Protein AF-A0A519TKI3-F1 (afdb_monomer_lite)

Foldseek 3Di:
DAQFQDDPDDFPLVVVCPVVVVQLVVLCVVCVPQQQDPPDCSNPDPCCRCVDPRNLVNRCVRLVCADPPPRDRCVVPDSDDDDDPDDPHDDD

Structure (mmCIF, N/CA/C/O backbone):
data_AF-A0A519TKI3-F1
#
_entry.id   AF-A0A519TKI3-F1
#
loop_
_atom_site.group_PDB
_atom_site.id
_atom_site.type_symbol
_atom_site.label_atom_id
_atom_site.label_alt_id
_atom_site.label_comp_id
_atom_site.label_asym_id
_atom_site.label_entity_id
_atom_site.label_seq_id
_atom_site.pdbx_PDB_ins_code
_atom_site.Cartn_x
_atom_site.Cartn_y
_atom_site.Cartn_z
_atom_site.occupancy
_atom_site.B_iso_or_equiv
_atom_site.auth_seq_id
_atom_site.auth_comp_id
_atom_site.auth_asym_id
_atom_site.auth_atom_id
_atom_site.pdbx_PDB_model_num
ATOM 1 N N . MET A 1 1 ? 5.226 -5.718 13.997 1.00 78.56 1 MET A N 1
ATOM 2 C CA . MET A 1 1 ? 4.527 -5.497 12.715 1.00 78.56 1 MET A CA 1
ATOM 3 C C . MET A 1 1 ? 3.156 -6.117 12.859 1.00 78.56 1 MET A C 1
ATOM 5 O O . MET A 1 1 ? 3.077 -7.322 13.087 1.00 78.56 1 MET A O 1
ATOM 9 N N . ILE A 1 2 ? 2.103 -5.307 12.744 1.00 89.06 2 ILE A N 1
ATOM 10 C CA . ILE A 1 2 ? 0.742 -5.774 13.013 1.00 89.06 2 ILE A CA 1
ATOM 11 C C . ILE A 1 2 ? 0.307 -6.842 12.006 1.00 89.06 2 ILE A C 1
ATOM 13 O O . ILE A 1 2 ? 0.671 -6.800 10.826 1.00 89.06 2 ILE A O 1
ATOM 17 N N . ARG A 1 3 ? -0.527 -7.782 12.456 1.00 90.31 3 ARG A N 1
ATOM 18 C CA . ARG A 1 3 ? -1.272 -8.649 11.544 1.00 90.31 3 ARG A CA 1
ATOM 19 C C . ARG A 1 3 ? -2.209 -7.786 10.697 1.00 90.31 3 ARG A C 1
ATOM 21 O O . ARG A 1 3 ? -3.057 -7.091 11.239 1.00 90.31 3 ARG A O 1
ATOM 28 N N . VAL A 1 4 ? -2.062 -7.861 9.378 1.00 91.69 4 VAL A N 1
ATOM 29 C CA . VAL A 1 4 ? -2.941 -7.165 8.430 1.00 91.69 4 VAL A CA 1
ATOM 30 C C . VAL A 1 4 ? -4.083 -8.097 8.036 1.00 91.69 4 VAL A C 1
ATOM 32 O O . VAL A 1 4 ? -3.840 -9.196 7.529 1.00 91.69 4 VAL A O 1
ATOM 35 N N . VAL A 1 5 ? -5.323 -7.662 8.248 1.00 94.50 5 VAL A N 1
ATOM 36 C CA . VAL A 1 5 ? -6.512 -8.337 7.715 1.00 94.50 5 VAL A CA 1
ATOM 37 C C . VAL A 1 5 ? -6.759 -7.786 6.323 1.00 94.50 5 VAL A C 1
ATOM 39 O O . VAL A 1 5 ? -7.322 -6.712 6.161 1.00 94.50 5 VAL A O 1
ATOM 42 N N . LYS A 1 6 ? -6.274 -8.510 5.314 1.00 89.69 6 LYS A N 1
ATOM 43 C CA . LYS A 1 6 ? -6.350 -8.061 3.924 1.00 89.69 6 LYS A CA 1
ATOM 44 C C . LYS A 1 6 ? -7.798 -8.026 3.448 1.00 89.69 6 LYS A C 1
ATOM 46 O O . LYS A 1 6 ? -8.492 -9.042 3.503 1.00 89.69 6 LYS A O 1
ATOM 51 N N . SER A 1 7 ? -8.197 -6.887 2.902 1.00 90.06 7 SER A N 1
ATOM 52 C CA . SER A 1 7 ? -9.448 -6.757 2.163 1.00 90.06 7 SER A CA 1
ATOM 53 C C . SER A 1 7 ? -9.520 -7.690 0.954 1.00 90.06 7 SER A C 1
ATOM 55 O O . SER A 1 7 ? -8.520 -7.933 0.276 1.00 90.06 7 SER A O 1
ATOM 57 N N . THR A 1 8 ? -10.722 -8.191 0.659 1.00 88.62 8 THR A N 1
ATOM 58 C CA . THR A 1 8 ? -10.995 -9.054 -0.505 1.00 88.62 8 THR A CA 1
ATOM 59 C C . THR A 1 8 ? -11.153 -8.270 -1.806 1.00 88.62 8 THR A C 1
ATOM 61 O O . THR A 1 8 ? -10.958 -8.834 -2.880 1.00 88.62 8 THR A O 1
ATOM 64 N N . ALA A 1 9 ? -11.471 -6.975 -1.722 1.00 86.94 9 ALA A N 1
ATOM 65 C CA . ALA A 1 9 ? -11.637 -6.088 -2.865 1.00 86.94 9 ALA A CA 1
ATOM 66 C C . ALA A 1 9 ? -10.711 -4.865 -2.754 1.00 86.94 9 ALA A C 1
ATOM 68 O O . ALA A 1 9 ? -10.552 -4.314 -1.661 1.00 86.94 9 ALA A O 1
ATOM 69 N N . PRO A 1 10 ? -10.100 -4.416 -3.866 1.00 83.81 10 PRO A N 1
ATOM 70 C CA . PRO A 1 10 ? -9.317 -3.193 -3.868 1.00 83.81 10 PRO A CA 1
ATOM 71 C C . PRO A 1 10 ? -10.229 -1.953 -3.796 1.00 83.81 10 PRO A C 1
ATOM 73 O O . PRO A 1 10 ? -11.302 -1.939 -4.405 1.00 83.81 10 PRO A O 1
ATOM 76 N N . PRO A 1 11 ? -9.782 -0.872 -3.134 1.00 88.38 11 PRO A N 1
ATOM 77 C CA . PRO A 1 11 ? -10.391 0.449 -3.241 1.00 88.38 11 PRO A CA 1
ATOM 78 C C . PRO A 1 11 ? -10.553 0.900 -4.698 1.00 88.38 11 PRO A C 1
ATOM 80 O O . PRO A 1 11 ? -9.709 0.611 -5.555 1.00 88.38 11 PRO A O 1
ATOM 83 N N . ALA A 1 12 ? -11.611 1.663 -4.973 1.00 84.88 12 ALA A N 1
ATOM 84 C CA . ALA A 1 12 ? -11.957 2.105 -6.323 1.00 84.88 12 ALA A CA 1
ATOM 85 C C . ALA A 1 12 ? -10.823 2.895 -7.003 1.00 84.88 12 ALA A C 1
ATOM 87 O O . ALA A 1 12 ? -10.615 2.758 -8.211 1.00 84.88 12 ALA A O 1
ATOM 88 N N . PHE A 1 13 ? -10.058 3.691 -6.248 1.00 84.12 13 PHE A N 1
ATOM 89 C CA . PHE A 1 13 ? -8.930 4.442 -6.799 1.00 84.12 13 PHE A CA 1
ATOM 90 C C . PHE A 1 13 ? -7.755 3.535 -7.190 1.00 84.12 13 PHE A C 1
ATOM 92 O O . PHE A 1 13 ? -7.105 3.783 -8.206 1.00 84.12 13 PHE A O 1
ATOM 99 N N . LEU A 1 14 ? -7.522 2.438 -6.455 1.00 81.50 14 LEU A N 1
ATOM 100 C CA . LEU A 1 14 ? -6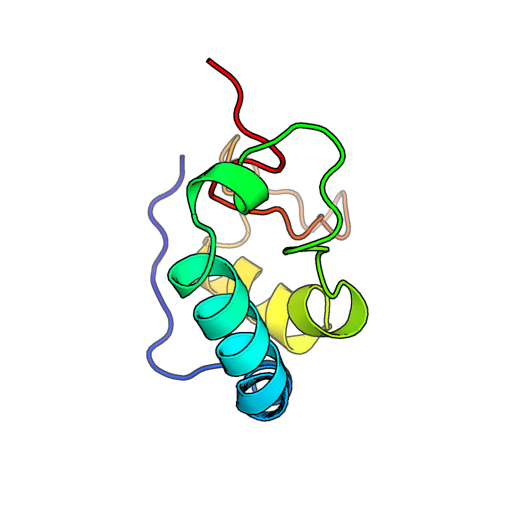.504 1.445 -6.822 1.00 81.50 14 LEU A CA 1
ATOM 101 C C . LEU A 1 14 ? -6.902 0.626 -8.046 1.00 81.50 14 LEU A C 1
ATOM 103 O O . LEU A 1 14 ? -6.030 0.274 -8.836 1.00 81.50 14 LEU A O 1
ATOM 107 N N . ALA A 1 15 ? -8.193 0.375 -8.265 1.00 79.31 15 ALA A N 1
ATOM 108 C CA . ALA A 1 15 ? -8.644 -0.297 -9.483 1.00 79.31 15 ALA A CA 1
ATOM 109 C C . ALA A 1 15 ? -8.241 0.484 -10.753 1.00 79.31 15 ALA A C 1
ATOM 111 O O . ALA A 1 15 ? -7.870 -0.109 -11.765 1.00 79.31 15 ALA A O 1
ATOM 112 N N . ARG A 1 16 ? -8.215 1.822 -10.679 1.00 74.50 16 ARG A N 1
ATOM 113 C CA . ARG A 1 16 ? -7.770 2.706 -11.774 1.00 74.50 16 ARG A CA 1
ATOM 114 C C . ARG A 1 16 ? -6.253 2.708 -11.979 1.00 74.50 16 ARG A C 1
ATOM 116 O O . ARG A 1 16 ? -5.777 3.156 -13.017 1.00 74.50 16 ARG A O 1
ATOM 123 N N . ALA A 1 17 ? -5.494 2.189 -11.017 1.00 80.12 17 ALA A N 1
ATOM 124 C CA . ALA A 1 17 ? -4.038 2.127 -11.060 1.00 80.12 17 ALA A CA 1
ATOM 125 C C . ALA A 1 17 ? -3.488 0.893 -11.787 1.00 80.12 17 ALA A C 1
ATOM 127 O O . ALA A 1 17 ? -2.272 0.729 -11.858 1.00 80.12 17 ALA A O 1
ATOM 128 N N . ALA A 1 18 ? -4.346 0.015 -12.317 1.00 81.12 18 ALA A N 1
ATOM 129 C CA . ALA A 1 18 ? -3.931 -1.258 -12.904 1.00 81.12 18 ALA A CA 1
ATOM 130 C C . ALA A 1 18 ? -2.870 -1.103 -14.008 1.00 81.12 18 ALA A C 1
ATOM 132 O O . ALA A 1 18 ? -1.883 -1.835 -14.005 1.00 81.12 18 ALA A O 1
ATOM 133 N N . VAL A 1 19 ? -3.031 -0.113 -14.894 1.00 83.06 19 VAL A N 1
ATOM 134 C CA . VAL A 1 19 ? -2.075 0.165 -15.980 1.00 83.06 19 VAL A CA 1
ATOM 135 C C . VAL A 1 19 ? -0.737 0.659 -15.428 1.00 83.06 19 VAL A C 1
ATOM 137 O O . VAL A 1 19 ? 0.319 0.187 -15.837 1.00 83.06 19 VAL A O 1
ATOM 140 N N . ALA A 1 20 ? -0.771 1.570 -14.451 1.00 81.44 20 ALA A N 1
ATOM 141 C CA . ALA A 1 20 ? 0.436 2.077 -13.805 1.00 81.44 20 ALA A CA 1
ATOM 142 C C . ALA A 1 20 ? 1.190 0.973 -13.047 1.00 81.44 20 ALA A C 1
ATOM 144 O O . ALA A 1 20 ? 2.415 0.910 -13.112 1.00 81.44 20 ALA A O 1
ATOM 145 N N . ARG A 1 21 ? 0.463 0.077 -12.369 1.00 83.25 21 ARG A N 1
ATOM 146 C CA . ARG A 1 21 ? 1.027 -1.114 -11.724 1.00 83.25 21 ARG A CA 1
ATOM 147 C C . ARG A 1 21 ? 1.715 -2.016 -12.747 1.00 83.25 21 ARG A C 1
ATOM 149 O O . ARG A 1 21 ? 2.864 -2.378 -12.539 1.00 83.25 21 ARG A O 1
ATOM 156 N N . GLN A 1 22 ? 1.042 -2.333 -13.851 1.00 84.88 22 GLN A N 1
ATOM 157 C CA . GLN A 1 22 ? 1.592 -3.205 -14.889 1.00 84.88 22 GLN A CA 1
ATOM 158 C C . GLN A 1 22 ? 2.871 -2.627 -15.511 1.00 84.88 22 GLN A C 1
ATOM 160 O O . GLN A 1 22 ? 3.825 -3.363 -15.733 1.00 84.88 22 GLN A O 1
ATOM 165 N N . ALA A 1 23 ? 2.928 -1.310 -15.732 1.00 84.56 23 ALA A N 1
ATOM 166 C CA . ALA A 1 23 ? 4.136 -0.650 -16.225 1.00 84.56 23 ALA A CA 1
ATOM 167 C C . ALA A 1 23 ? 5.314 -0.762 -15.237 1.00 84.56 23 ALA A C 1
ATOM 169 O O . ALA A 1 23 ? 6.450 -0.973 -15.654 1.00 84.56 23 ALA A O 1
ATOM 170 N N . LEU A 1 24 ? 5.050 -0.651 -13.930 1.00 83.62 24 LEU A N 1
ATOM 171 C CA . LEU A 1 24 ? 6.071 -0.829 -12.890 1.00 83.62 24 LEU A CA 1
ATOM 172 C C . LEU A 1 24 ? 6.550 -2.284 -12.797 1.00 83.62 24 LEU A C 1
ATOM 174 O O . LEU A 1 24 ? 7.743 -2.516 -12.630 1.00 83.62 24 LEU A O 1
ATOM 178 N N . GLU A 1 25 ? 5.638 -3.250 -12.927 1.00 86.25 25 GLU A N 1
ATOM 179 C CA . GLU A 1 25 ? 5.965 -4.682 -12.968 1.00 86.25 25 GLU A CA 1
ATOM 180 C C . GLU A 1 25 ? 6.852 -5.003 -14.174 1.00 86.25 25 GLU A C 1
ATOM 182 O O . GLU A 1 25 ? 7.928 -5.563 -14.007 1.00 86.25 25 GLU A O 1
ATOM 187 N N . GLN A 1 26 ? 6.483 -4.531 -15.368 1.00 88.56 26 GLN A N 1
ATOM 188 C CA . GLN A 1 26 ? 7.290 -4.697 -16.581 1.00 88.56 26 GLN A CA 1
ATOM 189 C C . GLN A 1 26 ? 8.675 -4.047 -16.464 1.00 88.56 26 GLN A C 1
ATOM 191 O O . GLN A 1 26 ? 9.665 -4.621 -16.914 1.00 88.56 26 GLN A O 1
ATOM 196 N N . ALA A 1 27 ? 8.760 -2.860 -15.854 1.00 85.88 27 ALA A N 1
ATOM 197 C CA . ALA A 1 27 ? 10.038 -2.198 -15.607 1.00 85.88 27 ALA A CA 1
ATOM 198 C C . ALA A 1 27 ? 10.923 -3.006 -14.644 1.00 85.88 27 ALA A C 1
ATOM 200 O O . ALA A 1 27 ? 12.130 -3.108 -14.866 1.00 85.88 27 ALA A O 1
ATOM 201 N N . TYR A 1 28 ? 10.331 -3.599 -13.601 1.00 85.69 28 TYR A N 1
ATOM 202 C CA . TYR A 1 28 ? 11.052 -4.470 -12.677 1.00 85.69 28 TYR A CA 1
ATOM 203 C C . TYR A 1 28 ? 11.517 -5.758 -13.353 1.00 85.69 28 TYR A C 1
ATOM 205 O O . TYR A 1 28 ? 12.687 -6.101 -13.233 1.00 85.69 28 TYR A O 1
ATOM 213 N N . ASP A 1 29 ? 10.638 -6.432 -14.093 1.00 88.19 29 ASP A N 1
ATOM 214 C CA . ASP A 1 29 ? 10.949 -7.695 -14.767 1.00 88.19 29 ASP A CA 1
ATOM 215 C C . ASP A 1 29 ? 12.034 -7.524 -15.844 1.00 88.19 29 ASP A C 1
ATOM 217 O O . ASP A 1 29 ? 12.831 -8.434 -16.071 1.00 88.19 29 ASP A O 1
ATOM 221 N N . GLY A 1 30 ? 12.100 -6.349 -16.482 1.00 90.62 30 GLY A N 1
ATOM 222 C CA . GLY A 1 30 ? 13.115 -6.022 -17.484 1.00 90.62 30 GLY A CA 1
ATOM 223 C C . GLY A 1 30 ? 14.505 -5.706 -16.918 1.00 90.62 30 GLY A C 1
ATOM 224 O O . GLY A 1 30 ? 15.502 -5.993 -17.578 1.00 90.62 30 GLY A O 1
ATOM 225 N N . ASP A 1 31 ? 14.598 -5.125 -15.715 1.00 88.81 31 ASP A N 1
ATOM 226 C CA . ASP A 1 31 ? 15.878 -4.835 -15.046 1.00 88.81 31 ASP A CA 1
ATOM 227 C C . ASP A 1 31 ? 15.752 -4.868 -13.504 1.00 88.81 31 ASP A C 1
ATOM 229 O O . ASP A 1 31 ? 15.757 -3.820 -12.834 1.00 88.81 31 ASP A O 1
ATOM 233 N N . PRO A 1 32 ? 15.675 -6.071 -12.896 1.00 86.12 32 PRO A N 1
ATOM 234 C CA . PRO A 1 32 ? 15.526 -6.203 -11.448 1.00 86.12 32 PRO A CA 1
ATOM 235 C C . PRO A 1 32 ? 16.708 -5.603 -10.680 1.00 86.12 32 PRO A C 1
ATOM 237 O O . PRO A 1 32 ? 16.531 -5.007 -9.614 1.00 86.12 32 PRO A O 1
ATOM 240 N N . THR A 1 33 ? 17.925 -5.750 -11.212 1.00 85.50 33 THR A N 1
ATOM 241 C CA . THR A 1 33 ? 19.154 -5.233 -10.598 1.00 85.50 33 THR A CA 1
ATOM 242 C C . THR A 1 33 ? 19.194 -3.710 -10.661 1.00 85.50 33 THR A C 1
ATOM 244 O O . THR A 1 33 ? 19.558 -3.054 -9.683 1.00 85.50 33 THR A O 1
ATOM 247 N N . GLY A 1 34 ? 18.764 -3.112 -11.771 1.00 84.19 34 GLY A N 1
ATOM 248 C CA . GLY A 1 34 ? 18.717 -1.666 -11.911 1.00 84.19 34 GLY A CA 1
ATOM 249 C C . GLY A 1 34 ? 17.660 -0.996 -11.047 1.00 84.19 34 GLY A C 1
ATOM 250 O O . GLY A 1 34 ? 17.905 0.108 -10.554 1.00 84.19 34 GLY A O 1
ATOM 251 N N . CYS A 1 35 ? 16.545 -1.679 -10.785 1.00 82.19 35 CYS A N 1
ATOM 252 C CA . CYS A 1 35 ? 15.518 -1.239 -9.839 1.00 82.19 35 CYS A CA 1
ATOM 253 C C . CYS A 1 35 ? 15.991 -1.235 -8.377 1.00 82.19 35 CYS A C 1
ATOM 255 O O . CYS A 1 35 ? 15.385 -0.580 -7.533 1.00 82.19 35 CYS A O 1
ATOM 257 N N . GLN A 1 36 ? 17.078 -1.942 -8.066 1.00 78.06 36 GLN A N 1
ATOM 258 C CA . GLN A 1 36 ? 17.657 -2.000 -6.723 1.00 78.06 36 GLN A CA 1
ATOM 259 C C . GLN A 1 36 ? 18.751 -0.949 -6.498 1.00 78.06 36 GLN A C 1
ATOM 261 O O . GLN A 1 36 ? 19.154 -0.724 -5.357 1.00 78.06 36 GLN A O 1
ATOM 266 N N . ARG A 1 37 ? 19.221 -0.270 -7.555 1.00 81.69 37 ARG A N 1
ATOM 267 C CA . ARG A 1 37 ? 20.270 0.750 -7.437 1.00 81.69 37 ARG A CA 1
ATOM 268 C C . ARG A 1 37 ? 19.777 1.961 -6.632 1.00 81.69 37 ARG A C 1
ATOM 270 O O . ARG A 1 37 ? 18.706 2.493 -6.931 1.00 81.69 37 ARG A O 1
ATOM 277 N N . PRO A 1 38 ? 20.560 2.461 -5.661 1.00 76.31 38 PRO A N 1
ATOM 278 C CA . PRO A 1 38 ? 20.243 3.706 -4.970 1.00 76.31 38 PRO A CA 1
ATOM 279 C C . PRO A 1 38 ? 20.028 4.862 -5.957 1.00 76.31 38 PRO A C 1
ATOM 281 O O . PRO A 1 38 ? 20.777 5.014 -6.918 1.00 76.31 38 PRO A O 1
ATOM 284 N N . GLY A 1 39 ? 18.993 5.673 -5.725 1.00 75.38 39 GLY A N 1
ATOM 285 C CA . GLY A 1 39 ? 18.672 6.830 -6.570 1.00 75.38 39 GLY A CA 1
ATOM 286 C C . GLY A 1 39 ? 17.970 6.505 -7.894 1.00 75.38 39 GLY A C 1
ATOM 287 O O . GLY A 1 39 ? 17.689 7.423 -8.663 1.00 75.38 39 GLY A O 1
ATOM 288 N N . THR A 1 40 ? 17.648 5.237 -8.171 1.00 79.38 40 THR A N 1
ATOM 289 C CA . THR A 1 40 ? 16.882 4.871 -9.368 1.00 79.38 40 THR A CA 1
ATOM 290 C C . THR A 1 40 ? 15.460 5.437 -9.328 1.00 79.38 40 THR A C 1
ATOM 292 O O . THR A 1 40 ? 14.744 5.319 -8.333 1.00 79.38 40 THR A O 1
ATOM 295 N N . ALA A 1 41 ? 15.029 6.045 -10.433 1.00 77.44 41 ALA A N 1
ATOM 296 C CA . ALA A 1 41 ? 13.658 6.526 -10.601 1.00 77.44 41 ALA A CA 1
ATOM 297 C C . ALA A 1 41 ? 12.708 5.446 -11.154 1.00 77.44 41 ALA A C 1
ATOM 299 O O . ALA A 1 41 ? 11.511 5.711 -11.273 1.00 77.44 41 ALA A O 1
ATOM 300 N N . ALA A 1 42 ? 13.223 4.250 -11.478 1.00 76.38 42 ALA A N 1
ATOM 301 C CA . ALA A 1 42 ? 12.491 3.193 -12.183 1.00 76.38 42 ALA A CA 1
ATOM 302 C C . ALA A 1 42 ? 11.175 2.801 -11.492 1.00 76.38 42 ALA A C 1
ATOM 304 O O . ALA A 1 42 ? 10.171 2.577 -12.160 1.00 76.38 42 ALA A O 1
ATOM 305 N N . LEU A 1 43 ? 11.159 2.795 -10.154 1.00 79.19 43 LEU A N 1
ATOM 306 C CA . LEU A 1 43 ? 9.993 2.430 -9.345 1.00 79.19 43 LEU A CA 1
ATOM 307 C C . LEU A 1 43 ? 9.479 3.592 -8.485 1.00 79.19 43 LEU A C 1
ATOM 309 O O . LEU A 1 43 ? 9.050 3.396 -7.346 1.00 79.19 43 LEU A O 1
ATOM 313 N N . LYS A 1 44 ? 9.549 4.830 -8.998 1.00 78.62 44 LYS A N 1
ATOM 314 C CA . LYS A 1 44 ? 9.139 6.011 -8.227 1.00 78.62 44 LYS A CA 1
ATOM 315 C C . LYS A 1 44 ? 7.682 5.875 -7.736 1.00 78.62 44 LYS A C 1
ATOM 317 O O . LYS A 1 44 ? 6.777 5.685 -8.552 1.00 78.62 44 LYS A O 1
ATOM 322 N N . PRO A 1 45 ? 7.422 6.062 -6.427 1.00 72.31 45 PRO A N 1
ATOM 323 C CA . PRO A 1 45 ? 6.079 5.970 -5.874 1.00 72.31 45 PRO A CA 1
ATOM 324 C C . PRO A 1 45 ? 5.097 6.971 -6.476 1.00 72.31 45 PRO A C 1
ATOM 326 O O . PRO A 1 45 ? 5.319 8.185 -6.437 1.00 72.31 45 PRO A O 1
ATOM 329 N N . GLN A 1 46 ? 3.946 6.478 -6.922 1.00 79.75 46 GLN A N 1
ATOM 330 C CA . GLN A 1 46 ? 2.837 7.319 -7.369 1.00 79.75 46 GLN A CA 1
ATOM 331 C C . GLN A 1 46 ? 1.964 7.716 -6.173 1.00 79.75 46 GLN A C 1
ATOM 333 O O . GLN A 1 46 ? 0.938 7.100 -5.884 1.00 79.75 46 GLN A O 1
ATOM 338 N N . ARG A 1 47 ? 2.408 8.736 -5.423 1.00 81.25 47 ARG A N 1
ATOM 339 C CA . ARG A 1 47 ? 1.733 9.198 -4.192 1.00 81.25 47 ARG A CA 1
ATOM 340 C C . ARG A 1 47 ? 0.261 9.556 -4.410 1.00 81.25 47 ARG A C 1
ATOM 342 O O . ARG A 1 47 ? -0.561 9.244 -3.561 1.00 81.25 47 ARG A O 1
ATOM 349 N N . ASN A 1 48 ? -0.073 10.170 -5.539 1.00 83.19 48 ASN A N 1
ATOM 350 C CA . ASN A 1 48 ? -1.447 10.525 -5.903 1.00 83.19 48 ASN A CA 1
ATOM 351 C C . ASN A 1 48 ? -2.380 9.311 -6.048 1.00 83.19 48 ASN A C 1
ATOM 353 O O . ASN A 1 48 ? -3.587 9.467 -5.908 1.00 83.19 48 ASN A O 1
ATOM 357 N N . ILE A 1 49 ? -1.828 8.124 -6.306 1.00 83.44 49 ILE A N 1
ATOM 358 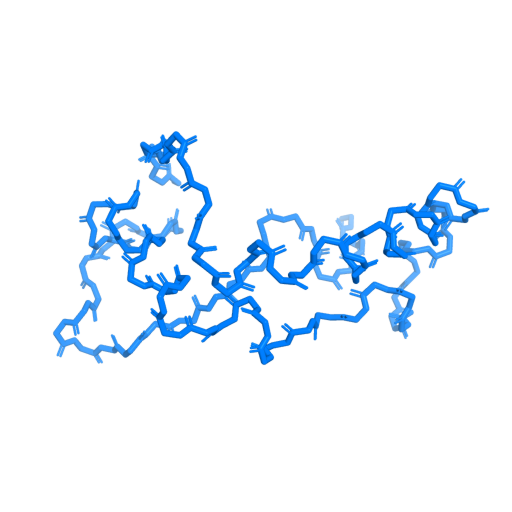C CA . ILE A 1 49 ? -2.573 6.868 -6.371 1.00 83.44 49 ILE A CA 1
ATOM 359 C C . ILE A 1 49 ? -2.598 6.184 -5.007 1.00 83.44 49 ILE A C 1
ATOM 361 O O . ILE A 1 49 ? -3.662 5.956 -4.439 1.00 83.44 49 ILE A O 1
ATOM 365 N N . TYR A 1 50 ? -1.425 5.868 -4.461 1.00 83.75 50 TYR A N 1
ATOM 366 C CA . TYR A 1 50 ? -1.331 5.009 -3.279 1.00 83.75 50 TYR A CA 1
ATOM 367 C C . TYR A 1 50 ? -1.656 5.730 -1.966 1.00 83.75 50 TYR A C 1
ATOM 369 O O . TYR A 1 50 ? -1.987 5.077 -0.982 1.00 83.75 50 TYR A O 1
ATOM 377 N N . ALA A 1 51 ? -1.597 7.065 -1.934 1.00 87.12 51 ALA A N 1
ATOM 378 C CA . ALA A 1 51 ? -1.998 7.868 -0.779 1.00 87.12 51 ALA A CA 1
ATOM 379 C C . ALA A 1 51 ? -3.391 8.506 -0.944 1.00 87.12 51 ALA A C 1
ATOM 381 O O . ALA A 1 51 ? -3.729 9.419 -0.185 1.00 87.12 51 ALA A O 1
ATOM 382 N N . ALA A 1 52 ? -4.191 8.041 -1.913 1.00 90.31 52 ALA A N 1
ATOM 383 C CA . ALA A 1 52 ? -5.575 8.471 -2.072 1.00 90.31 52 ALA A CA 1
ATOM 384 C C . ALA A 1 52 ? -6.412 8.146 -0.820 1.00 90.31 52 ALA A C 1
ATOM 386 O O . ALA A 1 52 ? -6.091 7.254 -0.029 1.00 90.31 52 ALA A O 1
ATOM 387 N N . ARG A 1 53 ? -7.480 8.920 -0.611 1.00 91.19 53 ARG A N 1
ATOM 388 C CA . ARG A 1 53 ? -8.269 8.885 0.629 1.00 91.19 53 ARG A CA 1
ATOM 389 C C . ARG A 1 53 ? -8.880 7.509 0.905 1.00 91.19 53 ARG A C 1
ATOM 391 O O . ARG A 1 53 ? -8.783 7.035 2.031 1.00 91.19 53 ARG A O 1
ATOM 398 N N . ASP A 1 54 ? -9.489 6.889 -0.100 1.00 91.50 54 ASP A N 1
ATOM 399 C CA . ASP A 1 54 ? -10.115 5.566 0.007 1.00 91.50 54 ASP A CA 1
ATOM 400 C C . ASP A 1 54 ? -9.078 4.470 0.287 1.00 91.50 54 ASP A C 1
ATOM 402 O O . ASP A 1 54 ? -9.304 3.590 1.114 1.00 91.50 54 ASP A O 1
ATOM 406 N N . VAL A 1 55 ? -7.892 4.582 -0.314 1.00 91.62 55 VAL A N 1
ATOM 407 C CA . VAL A 1 55 ? -6.755 3.693 -0.043 1.00 91.62 55 VAL A CA 1
ATOM 408 C C . VAL A 1 55 ? -6.297 3.806 1.403 1.00 91.62 55 VAL A C 1
ATOM 410 O O . VAL A 1 55 ? -6.148 2.791 2.080 1.00 91.62 55 VAL A O 1
ATOM 413 N N . LYS A 1 56 ? -6.119 5.031 1.910 1.00 91.94 56 LYS A N 1
ATOM 414 C CA . LYS A 1 56 ? -5.744 5.264 3.312 1.00 91.94 56 LYS A CA 1
ATOM 415 C C . LYS A 1 56 ? -6.778 4.695 4.277 1.00 91.94 56 LYS A C 1
ATOM 417 O O . LYS A 1 56 ? -6.402 4.045 5.247 1.00 91.94 56 LYS A O 1
ATOM 422 N N . GLN A 1 57 ? -8.060 4.922 4.008 1.00 92.00 57 GLN A N 1
ATOM 423 C CA . GLN A 1 57 ? -9.148 4.407 4.837 1.00 92.00 57 GLN A CA 1
ATOM 424 C C . GLN A 1 57 ? -9.151 2.877 4.869 1.00 92.00 57 GLN A C 1
ATOM 426 O O . GLN A 1 57 ? -9.263 2.294 5.947 1.00 92.00 57 GLN A O 1
ATOM 431 N N . GLN A 1 58 ? -8.954 2.229 3.717 1.00 93.50 58 GLN A N 1
ATOM 432 C CA . GLN A 1 58 ? -8.887 0.773 3.665 1.00 93.50 58 GLN A CA 1
ATOM 433 C C . GLN A 1 58 ? -7.657 0.231 4.394 1.00 93.50 58 GLN A C 1
ATOM 435 O O . GLN A 1 58 ? -7.776 -0.707 5.171 1.00 93.50 58 GLN A O 1
ATOM 440 N N . LEU A 1 59 ? -6.486 0.853 4.221 1.00 92.69 59 LEU A N 1
ATOM 441 C CA . LEU A 1 59 ? -5.277 0.464 4.952 1.00 92.69 59 LEU A CA 1
ATOM 442 C C . LEU A 1 59 ? -5.454 0.607 6.466 1.00 92.69 59 LEU A C 1
ATOM 444 O O . LEU A 1 59 ? -5.043 -0.277 7.208 1.00 92.69 59 LEU A O 1
ATOM 448 N N . GLN A 1 60 ? -6.091 1.684 6.931 1.00 93.00 60 GLN A N 1
ATOM 449 C CA . GLN A 1 60 ? -6.409 1.854 8.348 1.00 93.00 60 GLN A CA 1
ATOM 450 C C . GLN A 1 60 ? -7.340 0.743 8.845 1.00 93.00 60 GLN A C 1
ATOM 452 O O . GLN A 1 60 ? -7.105 0.195 9.919 1.00 93.00 60 GLN A O 1
ATOM 457 N N . ALA A 1 61 ? -8.371 0.379 8.078 1.00 93.19 61 ALA A N 1
ATOM 458 C CA . ALA A 1 61 ? -9.272 -0.716 8.433 1.00 93.19 61 ALA A CA 1
ATOM 459 C C . ALA A 1 61 ? -8.537 -2.068 8.492 1.00 93.19 61 ALA A C 1
ATOM 461 O O . ALA A 1 61 ? -8.599 -2.752 9.515 1.00 93.19 61 ALA A O 1
ATOM 462 N N . ASP A 1 62 ? -7.764 -2.395 7.454 1.00 93.94 62 ASP A N 1
ATOM 463 C CA . ASP A 1 62 ? -6.971 -3.625 7.344 1.00 93.94 62 ASP A CA 1
ATOM 464 C C . ASP A 1 62 ? -5.897 -3.731 8.449 1.00 93.94 62 ASP A C 1
ATOM 466 O O . ASP A 1 62 ? -5.468 -4.830 8.804 1.00 93.94 62 ASP A O 1
ATOM 470 N N . GLN A 1 63 ? -5.463 -2.593 9.007 1.00 94.25 63 GLN A N 1
ATOM 471 C CA . GLN A 1 63 ? -4.467 -2.476 10.081 1.00 94.25 63 GLN A CA 1
ATOM 472 C C . GLN A 1 63 ? -5.087 -2.166 11.453 1.00 94.25 63 GLN A C 1
ATOM 474 O O . GLN A 1 63 ? -4.388 -1.714 12.358 1.00 94.25 63 GLN A O 1
ATOM 479 N N . HIS A 1 64 ? -6.391 -2.383 11.644 1.00 94.31 64 HIS A N 1
ATOM 480 C CA . HIS A 1 64 ? -7.059 -2.188 12.939 1.00 94.31 64 HIS A CA 1
ATOM 481 C C . HIS A 1 64 ? -6.901 -0.771 13.529 1.00 94.31 64 HIS A C 1
ATOM 4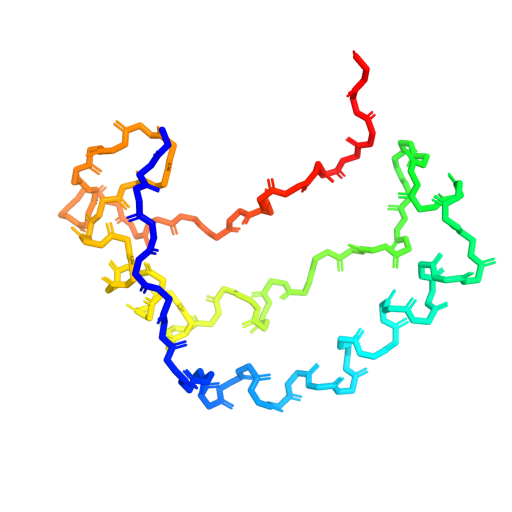83 O O . HIS A 1 64 ? -6.834 -0.607 14.746 1.00 94.31 64 HIS A O 1
ATOM 489 N N . GLN A 1 65 ? -6.822 0.254 12.675 1.00 93.44 65 GLN A N 1
ATOM 490 C CA . GLN A 1 65 ? -6.591 1.662 13.034 1.00 93.44 65 GLN A CA 1
ATOM 491 C C . GLN A 1 65 ? -5.238 1.921 13.727 1.00 93.44 65 GLN A C 1
ATOM 493 O O . GLN A 1 65 ? -5.045 2.945 14.391 1.00 93.44 65 GLN A O 1
ATOM 498 N N . LYS A 1 66 ? -4.287 0.995 13.575 1.00 93.38 66 LYS A N 1
ATOM 499 C CA . LYS A 1 66 ? -2.954 1.044 14.178 1.00 93.38 66 LYS A CA 1
ATOM 500 C C . LYS A 1 66 ? -1.877 1.204 13.119 1.00 93.38 66 LYS A C 1
ATOM 502 O O . LYS A 1 66 ? -2.048 0.828 11.965 1.00 93.38 66 LYS A O 1
ATOM 507 N N . CYS A 1 67 ? -0.738 1.750 13.527 1.00 91.69 67 CYS A N 1
ATOM 508 C CA . CYS A 1 67 ? 0.434 1.830 12.668 1.00 91.69 67 CYS A CA 1
ATOM 509 C C . CYS A 1 67 ? 0.961 0.420 12.357 1.00 91.69 67 CYS A C 1
ATOM 511 O O . CYS A 1 67 ? 1.191 -0.369 13.273 1.00 91.69 67 CYS A O 1
ATOM 513 N N . ALA A 1 68 ? 1.233 0.117 11.084 1.00 90.75 68 ALA A N 1
ATOM 514 C CA . ALA A 1 68 ? 1.777 -1.182 10.680 1.00 90.75 68 ALA A CA 1
ATOM 515 C C . ALA A 1 68 ? 3.140 -1.522 11.319 1.00 90.75 68 ALA A C 1
ATOM 517 O O . ALA A 1 68 ? 3.476 -2.701 11.464 1.00 90.75 68 ALA A O 1
ATOM 518 N N . TYR A 1 69 ? 3.91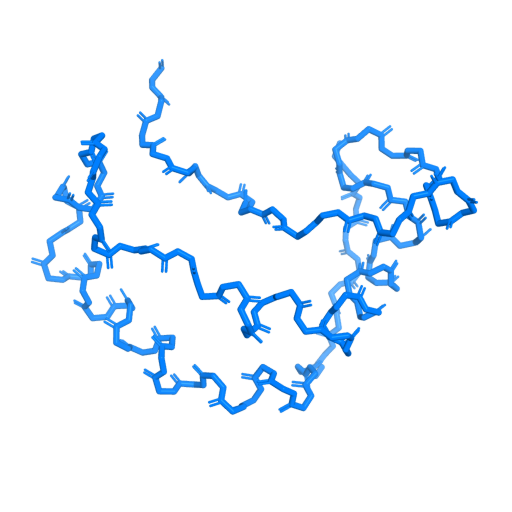4 -0.499 11.702 1.00 87.94 69 TYR A N 1
ATOM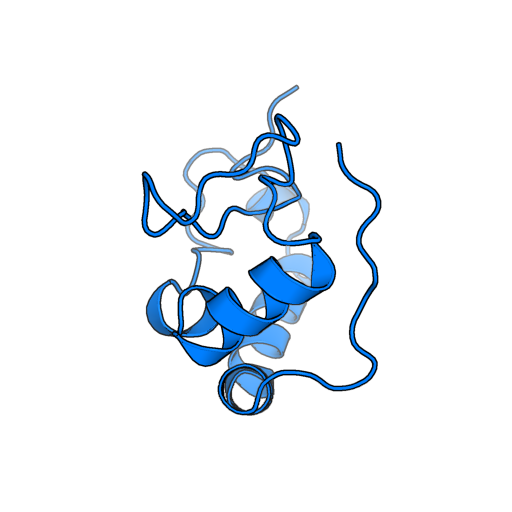 519 C CA . TYR A 1 69 ? 5.247 -0.649 12.286 1.00 87.94 69 TYR A CA 1
ATOM 520 C C . TYR A 1 69 ? 5.208 -0.755 13.811 1.00 87.94 69 TYR A C 1
ATOM 522 O O . TYR A 1 69 ? 5.602 -1.786 14.351 1.00 87.94 69 TYR A O 1
ATOM 530 N N . CYS A 1 70 ? 4.736 0.298 14.488 1.00 90.75 70 CYS A N 1
ATOM 531 C CA . CYS A 1 70 ? 4.773 0.405 15.950 1.00 90.75 70 CYS A CA 1
ATOM 532 C C . CYS A 1 70 ? 3.492 -0.059 16.653 1.00 90.75 70 CYS A C 1
ATOM 534 O O . CYS A 1 70 ? 3.466 -0.112 17.875 1.00 90.75 70 CYS A O 1
ATOM 536 N N . GLU A 1 71 ? 2.434 -0.382 15.904 1.00 92.75 71 GLU A N 1
ATOM 537 C CA . GLU A 1 71 ? 1.177 -0.946 16.423 1.00 92.75 71 GLU A CA 1
ATOM 538 C C . GLU A 1 71 ? 0.376 -0.020 17.361 1.00 92.75 71 GLU A C 1
ATOM 540 O O . GLU A 1 71 ? -0.639 -0.424 17.934 1.00 92.75 71 GLU A O 1
ATOM 545 N N . THR A 1 72 ? 0.773 1.251 17.455 1.00 92.25 72 THR A N 1
ATOM 546 C CA . THR A 1 72 ? 0.064 2.303 18.194 1.00 92.25 72 THR A CA 1
ATOM 547 C C . THR A 1 72 ? -1.094 2.878 17.378 1.00 92.25 72 THR A C 1
ATOM 549 O O . THR A 1 72 ? -0.998 3.031 16.156 1.00 92.25 72 THR A O 1
ATOM 552 N N . TYR A 1 73 ? -2.181 3.250 18.059 1.00 92.88 73 TYR A N 1
ATOM 553 C CA . TYR A 1 73 ? -3.262 4.043 17.473 1.00 92.88 73 TYR A CA 1
ATOM 554 C C . TYR A 1 73 ? -2.775 5.462 17.169 1.00 92.88 73 TYR A C 1
ATOM 556 O O . TYR A 1 73 ? -2.301 6.164 18.059 1.00 92.88 73 TYR A O 1
ATOM 564 N N . PHE A 1 74 ? -2.901 5.887 15.914 1.00 89.31 74 PHE A N 1
ATOM 565 C CA . PHE A 1 74 ? -2.388 7.184 15.452 1.00 89.31 74 PHE A CA 1
ATOM 566 C C . PHE A 1 74 ? -3.469 8.095 14.866 1.00 89.31 74 PHE A C 1
ATOM 568 O O . PHE A 1 74 ? -3.229 9.282 14.704 1.00 89.31 74 PHE A O 1
ATOM 575 N N . VAL A 1 75 ? -4.660 7.570 14.564 1.00 82.12 75 VAL A N 1
ATOM 576 C CA . VAL A 1 75 ? -5.729 8.318 13.877 1.00 82.12 75 VAL A CA 1
ATOM 577 C C . VAL A 1 75 ? -6.138 9.615 14.601 1.00 82.12 75 VAL A C 1
ATOM 579 O O . VAL A 1 75 ? -6.339 10.615 13.916 1.00 82.12 75 VAL A O 1
ATOM 582 N N . PRO A 1 76 ? -6.212 9.675 15.951 1.00 76.25 76 PRO A N 1
ATOM 583 C CA . PRO A 1 76 ? -6.524 10.926 16.648 1.00 76.25 76 PRO A CA 1
ATOM 584 C C . PRO A 1 76 ? -5.396 11.967 16.598 1.00 76.25 76 PRO A C 1
ATOM 586 O O . PRO A 1 76 ? -5.655 13.152 16.778 1.00 76.25 76 PRO A O 1
ATOM 589 N N . SER A 1 77 ? -4.147 11.533 16.406 1.00 79.56 77 SER A N 1
ATOM 590 C CA . SER A 1 77 ? -2.947 12.369 16.536 1.00 79.56 77 SER A CA 1
ATOM 591 C C . SER A 1 77 ? -2.253 12.668 15.207 1.00 79.56 77 SER A C 1
ATOM 593 O O . SER A 1 77 ? -1.410 13.560 15.146 1.00 79.56 77 SER A O 1
ATOM 595 N N . SER A 1 78 ? -2.574 11.935 14.139 1.00 83.81 78 SER A N 1
ATOM 596 C CA . SER A 1 78 ? -1.906 12.045 12.846 1.00 83.81 78 SER A CA 1
ATOM 597 C C . SER A 1 78 ? -2.776 11.519 11.697 1.00 83.81 78 SER A C 1
ATOM 599 O O . SER A 1 78 ? -3.436 10.487 11.837 1.00 83.81 78 SER A O 1
ATOM 601 N N . PRO A 1 79 ? -2.723 12.154 10.508 1.00 80.19 79 PRO A N 1
ATOM 602 C CA . PRO A 1 79 ? -3.367 11.632 9.302 1.00 80.19 79 PRO A CA 1
ATOM 603 C C . PRO A 1 79 ? -2.718 10.340 8.767 1.00 80.19 79 PRO A C 1
ATOM 605 O O . PRO A 1 79 ? -3.309 9.673 7.912 1.00 80.19 79 PRO A O 1
ATOM 608 N N . GLY A 1 80 ? -1.514 9.997 9.239 1.00 86.31 80 GLY A N 1
ATOM 609 C CA . GLY A 1 80 ? -0.741 8.832 8.809 1.00 86.31 80 GLY A CA 1
ATOM 610 C C . GLY A 1 80 ? -0.159 8.931 7.392 1.00 86.31 80 GLY A C 1
ATOM 611 O O . GLY A 1 80 ? -0.724 9.556 6.482 1.00 86.31 80 GLY A O 1
ATOM 612 N N . ASP A 1 81 ? 0.970 8.250 7.196 1.00 88.50 81 ASP A N 1
ATOM 613 C CA . ASP A 1 81 ? 1.647 8.104 5.907 1.00 88.50 81 ASP A CA 1
ATOM 614 C C . ASP A 1 81 ? 1.432 6.714 5.304 1.00 88.50 81 ASP A C 1
ATOM 616 O O . ASP A 1 81 ? 1.322 5.712 6.010 1.00 88.50 81 ASP A O 1
ATOM 620 N N . VAL A 1 82 ? 1.384 6.664 3.969 1.00 89.31 82 VAL A N 1
ATOM 621 C CA . VAL A 1 82 ? 1.406 5.403 3.221 1.00 89.31 82 VAL A CA 1
ATOM 622 C C . VAL A 1 82 ? 2.838 5.140 2.788 1.00 89.31 82 VAL A C 1
ATOM 624 O O . VAL A 1 82 ? 3.408 5.871 1.974 1.00 89.31 82 VAL A O 1
ATOM 627 N N . GLU A 1 83 ? 3.401 4.081 3.351 1.00 83.38 83 GLU A N 1
ATOM 628 C CA . GLU A 1 83 ? 4.790 3.685 3.182 1.00 83.38 83 GLU A CA 1
ATOM 629 C C . GLU A 1 83 ? 4.904 2.405 2.350 1.00 83.38 83 GLU A C 1
ATOM 631 O O . GLU A 1 83 ? 3.968 1.612 2.243 1.00 83.38 83 GLU A O 1
ATOM 636 N N . HIS A 1 84 ? 6.067 2.207 1.729 1.00 75.62 84 HIS A N 1
ATOM 637 C CA . HIS A 1 84 ? 6.335 0.981 0.981 1.00 75.62 84 HIS A CA 1
ATOM 638 C C . HIS A 1 84 ? 6.743 -0.109 1.972 1.00 75.62 84 HIS A C 1
ATOM 640 O O . HIS A 1 84 ? 7.679 0.062 2.750 1.00 75.62 84 HIS A O 1
ATOM 646 N N . TYR A 1 85 ? 6.044 -1.245 1.940 1.00 67.56 85 TYR A N 1
ATOM 647 C CA . TYR A 1 85 ? 6.322 -2.382 2.825 1.00 67.56 85 TYR A CA 1
ATOM 648 C C . TYR A 1 85 ? 7.658 -3.094 2.508 1.00 67.56 85 TYR A C 1
ATOM 650 O O . TYR A 1 85 ? 8.226 -3.801 3.345 1.00 67.56 85 TYR A O 1
ATOM 658 N N . ARG A 1 86 ? 8.185 -2.909 1.295 1.00 60.50 86 ARG A N 1
ATOM 659 C CA . ARG A 1 86 ? 9.492 -3.408 0.841 1.00 60.50 86 ARG A CA 1
ATOM 660 C C . ARG A 1 86 ? 10.342 -2.227 0.335 1.00 60.50 86 ARG A C 1
ATOM 662 O O . ARG A 1 86 ? 9.769 -1.180 0.037 1.00 60.50 86 ARG A O 1
ATOM 669 N N . PRO A 1 87 ? 11.684 -2.348 0.337 1.00 52.72 87 PRO A N 1
ATOM 670 C CA . PRO A 1 87 ? 12.602 -1.225 0.539 1.00 52.72 87 PRO A CA 1
ATOM 671 C C . PRO A 1 87 ? 12.442 -0.085 -0.473 1.00 52.72 87 PRO A C 1
ATOM 673 O O . PRO A 1 87 ? 12.349 -0.327 -1.672 1.00 52.72 87 PRO A O 1
ATOM 676 N N . LYS A 1 88 ? 12.504 1.165 0.015 1.00 50.53 88 LYS A N 1
ATOM 677 C CA . LYS A 1 88 ? 12.543 2.394 -0.809 1.00 50.53 88 LYS A CA 1
ATOM 678 C C . LYS A 1 88 ? 13.820 2.525 -1.667 1.00 50.53 88 LYS A C 1
ATOM 680 O O . LYS A 1 88 ? 13.868 3.368 -2.554 1.00 50.53 88 LYS A O 1
ATOM 685 N N . ALA A 1 89 ? 14.829 1.704 -1.392 1.00 38.84 89 ALA A N 1
ATOM 686 C CA . ALA A 1 89 ? 16.029 1.405 -2.172 1.00 38.84 89 ALA A CA 1
ATOM 687 C C . ALA A 1 89 ? 16.681 0.196 -1.481 1.00 38.84 89 ALA A C 1
ATOM 689 O O . ALA A 1 89 ? 16.511 0.045 -0.270 1.00 38.84 89 ALA A O 1
ATOM 690 N N . ALA A 1 90 ? 17.393 -0.669 -2.203 1.00 42.97 90 ALA A N 1
ATOM 691 C CA . ALA A 1 90 ? 18.163 -1.748 -1.595 1.00 42.97 90 ALA A CA 1
ATOM 692 C C . ALA A 1 90 ? 19.007 -1.221 -0.420 1.00 42.97 90 ALA A C 1
ATOM 694 O O . ALA A 1 90 ? 19.904 -0.403 -0.611 1.00 42.97 90 ALA A O 1
ATOM 695 N N . TYR A 1 91 ? 18.702 -1.672 0.793 1.00 32.19 91 TYR A N 1
ATOM 696 C CA . TYR A 1 91 ? 19.569 -1.492 1.948 1.00 32.19 91 TYR A CA 1
ATOM 697 C C . TYR A 1 91 ? 19.987 -2.892 2.385 1.00 32.19 91 TYR A C 1
ATOM 699 O O . TYR A 1 91 ? 19.127 -3.735 2.655 1.00 32.19 91 TYR A O 1
ATOM 707 N N . ARG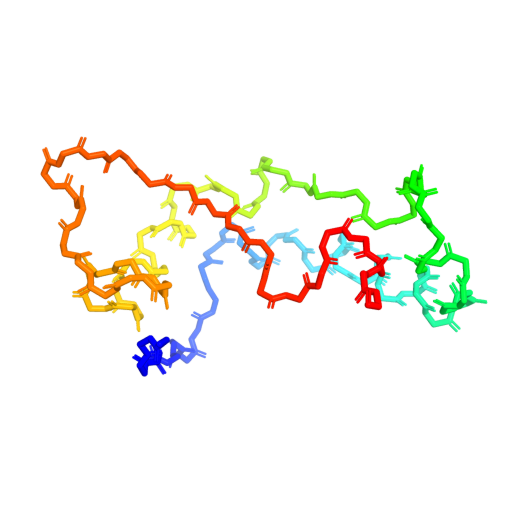 A 1 92 ? 21.295 -3.143 2.317 1.00 39.16 92 ARG A N 1
ATOM 708 C CA . ARG A 1 92 ? 21.959 -4.313 2.889 1.00 39.16 92 ARG A CA 1
ATOM 709 C C . ARG A 1 92 ? 22.279 -4.013 4.343 1.00 39.16 92 ARG A C 1
ATOM 711 O O . ARG A 1 92 ? 22.750 -2.880 4.583 1.00 39.16 92 ARG A O 1
#

Secondary structure (DSSP, 8-state):
-PPP---SS--HHHHTTHHHHHHHHHHHHH-TTGGGSTT--TT---HHHHT-HHHHHHHHHHTTTB-TTT--B-TTT-------SS-SS---

Sequence (92 aa):
MIRVVKSTAPPAFLARAAVARQALEQAYDGDPTGCQRPGTAALKPQRNIYAARDVKQQLQADQHQKCAYCETYFVPSSPGDVEHYRPKAAYR

Radius of gyration: 14.72 Å; chains: 1; bounding box: 34×21×36 Å

pLDDT: mean 82.51, std 12.38, range [32.19, 94.5]